Protein AF-A0A3A8HJD7-F1 (afdb_monomer)

pLDDT: mean 73.76, std 16.89, range [41.62, 95.12]

Sequence (120 aa):
MVRNLRHANSYEGKEWLVLEGSLDGEHWQQLSRTVLRELDSYNETLNFFLHSDFADLTEQESPYGDSPILLGDVEPAFVELPLADAAPIRYVRLSVELLEYSGGTNPGAILSLSELSVFE

Secondary structure (DSSP, 8-state):
-EEEEEEPBPSSSEEEEEEEEESSSSS-EEEEEEEEEE--HHHHHHHHHHHHHHHT--TTT-TT-PPPPB---PPPEEE--PPPP-S--SEEEEEEEEE-TTS-EEEEPEEE-SEE----

Nearest PDB structures (foldseek):
  8udz-assembly1_B  TM=4.986E-01  e=2.345E+00  Homo sapiens
  5ffo-assembly1_C  TM=4.524E-01  e=4.368E+00  Homo sapiens

Radius of gyration: 16.03 Å; Cα contacts (8 Å, |Δi|>4): 223; chains: 1; bounding box: 38×26×48 Å

Structure (mmCIF, N/CA/C/O backbone):
data_AF-A0A3A8HJD7-F1
#
_entry.id   AF-A0A3A8HJD7-F1
#
loop_
_atom_site.group_PDB
_atom_site.id
_atom_site.type_symbol
_atom_site.label_atom_id
_atom_site.label_alt_id
_atom_site.label_comp_id
_atom_site.label_asym_id
_atom_site.label_entity_id
_atom_site.label_seq_id
_atom_site.pdbx_PDB_ins_code
_atom_site.Cartn_x
_atom_site.Cartn_y
_atom_site.Cartn_z
_atom_site.occupancy
_atom_site.B_iso_or_equiv
_atom_site.auth_seq_id
_atom_site.auth_comp_id
_atom_site.auth_asym_id
_atom_site.auth_atom_id
_atom_site.pdbx_PDB_model_num
ATOM 1 N N . MET A 1 1 ? 3.144 -4.034 9.533 1.00 84.19 1 MET A N 1
ATOM 2 C CA . MET A 1 1 ? 4.044 -5.030 8.908 1.00 84.19 1 MET A CA 1
ATOM 3 C C . MET A 1 1 ? 3.351 -5.648 7.709 1.00 84.19 1 MET A C 1
ATOM 5 O O . MET A 1 1 ? 2.165 -5.946 7.795 1.00 84.19 1 MET A O 1
ATOM 9 N N . VAL A 1 2 ? 4.091 -5.853 6.623 1.00 83.94 2 VAL A N 1
ATOM 10 C 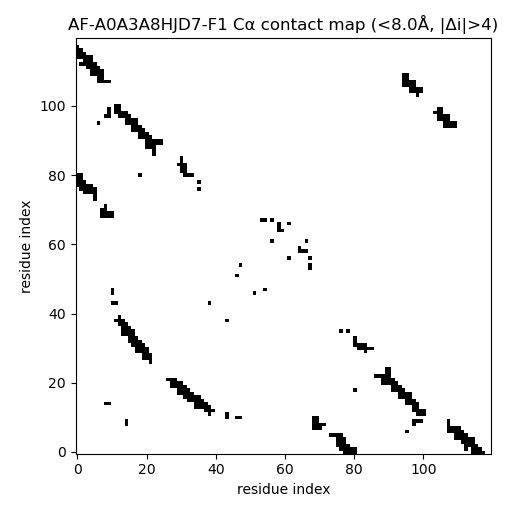CA . VAL A 1 2 ? 3.635 -6.535 5.409 1.00 83.94 2 VAL A CA 1
ATOM 11 C C . VAL A 1 2 ? 4.583 -7.688 5.084 1.00 83.94 2 VAL A C 1
ATOM 13 O O . VAL A 1 2 ? 5.801 -7.520 5.175 1.00 83.94 2 VAL A O 1
ATOM 16 N N . ARG A 1 3 ? 4.034 -8.859 4.731 1.00 83.44 3 ARG A N 1
ATOM 17 C CA . ARG A 1 3 ? 4.810 -10.052 4.355 1.00 83.44 3 ARG A CA 1
ATOM 18 C C . ARG A 1 3 ? 4.367 -10.643 3.024 1.00 83.44 3 ARG A C 1
ATOM 20 O O . ARG A 1 3 ? 3.169 -10.750 2.744 1.00 83.44 3 ARG A O 1
ATOM 27 N N . ASN A 1 4 ? 5.357 -11.124 2.274 1.00 81.31 4 ASN A N 1
ATOM 28 C CA . ASN A 1 4 ? 5.205 -11.749 0.964 1.00 81.31 4 ASN A CA 1
ATOM 29 C C . ASN A 1 4 ? 4.374 -10.900 -0.011 1.00 81.31 4 ASN A C 1
ATOM 31 O O . ASN A 1 4 ? 3.487 -11.418 -0.696 1.00 81.31 4 ASN A O 1
ATOM 35 N N . LEU A 1 5 ? 4.626 -9.591 -0.042 1.00 82.50 5 LEU A N 1
ATOM 36 C CA . LEU A 1 5 ? 3.991 -8.709 -1.014 1.00 82.50 5 LEU A CA 1
ATOM 37 C C . LEU A 1 5 ? 4.612 -8.941 -2.395 1.00 82.50 5 LEU A C 1
ATOM 39 O O . LEU A 1 5 ? 5.829 -8.857 -2.545 1.00 82.50 5 LEU A O 1
ATOM 43 N N . ARG A 1 6 ? 3.768 -9.197 -3.396 1.00 83.12 6 ARG A N 1
ATOM 44 C CA . ARG A 1 6 ? 4.115 -9.081 -4.816 1.00 83.12 6 ARG A CA 1
ATOM 45 C C . ARG A 1 6 ? 3.231 -8.016 -5.442 1.00 83.12 6 ARG A C 1
ATOM 47 O O . ARG A 1 6 ? 2.012 -8.041 -5.253 1.00 83.12 6 ARG A O 1
ATOM 54 N N . HIS A 1 7 ? 3.827 -7.129 -6.219 1.00 81.00 7 HIS A N 1
ATOM 55 C CA . HIS A 1 7 ? 3.139 -6.070 -6.947 1.00 81.00 7 HIS A CA 1
ATOM 56 C C . HIS A 1 7 ? 3.641 -5.993 -8.388 1.00 81.00 7 HIS A C 1
ATOM 58 O O . HIS A 1 7 ? 4.700 -6.520 -8.725 1.00 81.00 7 HIS A O 1
ATOM 64 N N . ALA A 1 8 ? 2.829 -5.384 -9.245 1.00 75.25 8 ALA A N 1
ATOM 65 C CA . ALA A 1 8 ? 3.2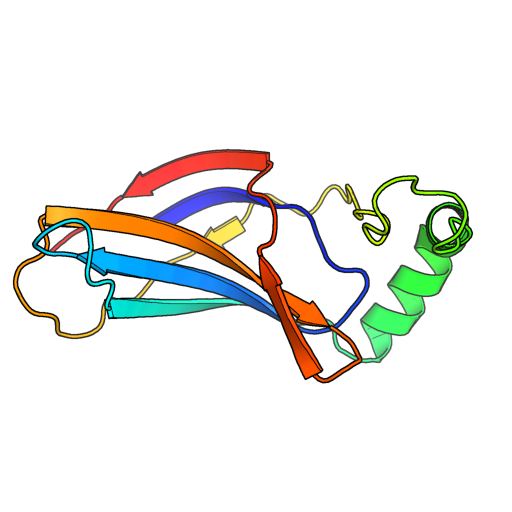01 -5.021 -10.599 1.00 75.25 8 ALA A CA 1
ATOM 66 C C . ALA A 1 8 ? 4.319 -3.981 -10.546 1.00 75.25 8 ALA A C 1
ATOM 68 O O . ALA A 1 8 ? 4.157 -2.938 -9.911 1.00 75.25 8 ALA A O 1
ATOM 69 N N . ASN A 1 9 ? 5.427 -4.272 -11.220 1.00 71.56 9 ASN A N 1
ATOM 70 C CA . ASN A 1 9 ? 6.558 -3.364 -11.275 1.00 71.56 9 ASN A CA 1
ATOM 71 C C . ASN A 1 9 ? 6.409 -2.395 -12.447 1.00 71.56 9 ASN A C 1
ATOM 73 O O . ASN A 1 9 ? 5.966 -2.769 -13.537 1.00 71.56 9 ASN A O 1
ATOM 77 N N . SER A 1 10 ? 6.854 -1.168 -12.217 1.00 65.38 10 SER A N 1
ATOM 78 C CA . SER A 1 10 ? 7.133 -0.197 -13.270 1.00 65.38 10 SER A CA 1
ATOM 79 C C . SER A 1 10 ? 8.433 -0.567 -14.005 1.00 65.38 10 SER A C 1
ATOM 81 O O . SER A 1 10 ? 9.329 -1.188 -13.423 1.00 65.38 10 SER A O 1
ATOM 83 N N . TYR A 1 11 ? 8.583 -0.159 -15.267 1.00 58.75 11 TYR A N 1
ATOM 84 C CA . TYR A 1 11 ? 9.889 -0.183 -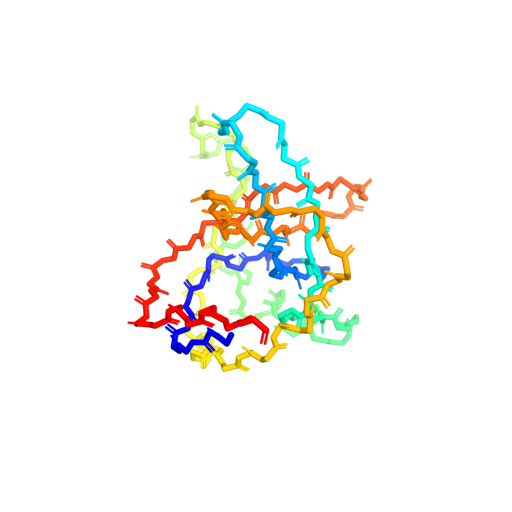15.951 1.00 58.75 11 TYR A CA 1
ATOM 85 C C . TYR A 1 11 ? 10.898 0.789 -15.317 1.00 58.75 11 TYR A C 1
ATOM 87 O O . TYR A 1 11 ? 12.101 0.652 -15.509 1.00 58.75 11 TYR A O 1
ATOM 95 N N . GLU A 1 12 ? 10.395 1.727 -14.513 1.00 62.75 12 GLU A N 1
ATOM 96 C CA . GLU A 1 12 ? 11.035 2.995 -14.200 1.00 62.75 12 GLU A CA 1
ATOM 97 C C . GLU A 1 12 ? 10.907 3.386 -12.734 1.00 62.75 12 GLU A C 1
ATOM 99 O O . GLU A 1 12 ? 9.878 3.149 -12.092 1.00 62.75 12 GLU A O 1
ATOM 104 N N . GLY A 1 13 ? 11.918 4.106 -12.251 1.00 69.62 13 GLY A N 1
ATOM 105 C CA . GLY A 1 13 ? 11.781 4.994 -11.105 1.00 69.62 13 GLY A CA 1
ATOM 106 C C . GLY A 1 13 ? 11.674 4.309 -9.743 1.00 69.62 13 GLY A C 1
ATOM 107 O O . GLY A 1 13 ? 12.435 3.403 -9.389 1.00 69.62 13 GLY A O 1
ATOM 108 N N . LYS A 1 14 ? 10.776 4.854 -8.920 1.00 82.12 14 LYS A N 1
ATOM 109 C CA . LYS A 1 14 ? 10.646 4.550 -7.497 1.00 82.12 14 LYS A CA 1
ATOM 110 C C . LYS A 1 14 ? 9.242 4.065 -7.196 1.00 82.12 14 LYS A C 1
ATOM 112 O O . LYS A 1 14 ? 8.259 4.619 -7.680 1.00 82.12 14 LYS A O 1
ATOM 117 N N . GLU A 1 15 ? 9.170 3.039 -6.371 1.00 85.12 15 GLU A N 1
ATOM 118 C CA . GLU A 1 15 ? 7.930 2.393 -5.980 1.00 85.12 15 GLU A CA 1
ATOM 119 C C . GLU A 1 15 ? 7.759 2.542 -4.480 1.00 85.12 15 GLU A C 1
ATOM 121 O O . GLU A 1 15 ? 8.699 2.326 -3.703 1.00 85.12 15 GLU A O 1
ATOM 126 N N . TRP A 1 16 ? 6.550 2.890 -4.061 1.00 89.31 16 TRP A N 1
ATOM 127 C CA . TRP A 1 16 ? 6.218 3.043 -2.655 1.00 89.31 16 TRP A CA 1
ATOM 128 C C . TRP A 1 16 ? 5.065 2.141 -2.264 1.00 89.31 16 TRP A C 1
ATOM 130 O O . TRP A 1 16 ? 4.091 1.991 -2.994 1.00 89.31 16 TRP A O 1
ATOM 140 N N . LEU A 1 17 ? 5.164 1.599 -1.058 1.00 90.62 17 LEU A N 1
ATOM 141 C CA . LEU A 1 17 ? 4.045 1.043 -0.328 1.00 90.62 17 LEU A CA 1
ATOM 142 C C . LEU A 1 17 ? 3.444 2.158 0.514 1.00 90.62 17 LEU A C 1
ATOM 144 O O . LEU A 1 17 ? 4.126 2.730 1.373 1.00 90.62 17 LEU A O 1
ATOM 148 N N . VAL A 1 18 ? 2.177 2.454 0.271 1.00 92.88 18 VAL A N 1
ATOM 149 C CA . VAL A 1 18 ? 1.439 3.491 0.980 1.00 92.88 18 VAL A CA 1
ATOM 150 C C . VAL A 1 18 ? 0.389 2.829 1.852 1.00 92.88 18 VAL A C 1
ATOM 152 O O . VAL A 1 18 ? -0.366 1.961 1.412 1.00 92.88 18 VAL A O 1
ATOM 155 N N . LEU A 1 19 ? 0.374 3.225 3.119 1.00 92.88 19 LEU A N 1
ATOM 156 C CA . LEU A 1 19 ? -0.646 2.827 4.072 1.00 92.88 19 LEU A CA 1
ATOM 157 C C . LEU A 1 19 ? -1.417 4.066 4.493 1.00 92.88 19 LEU A C 1
ATOM 159 O O . LEU A 1 19 ? -0.840 5.028 5.002 1.00 92.88 19 LEU A O 1
ATOM 163 N N . GLU A 1 20 ? -2.727 4.012 4.318 1.00 94.75 20 GLU A N 1
ATOM 164 C CA . GLU A 1 20 ? -3.648 5.078 4.675 1.00 94.75 20 GLU A CA 1
ATOM 165 C C . GLU A 1 20 ? -4.665 4.588 5.698 1.00 94.75 20 GLU A C 1
ATOM 167 O O . GLU A 1 20 ? -5.031 3.410 5.741 1.00 94.75 20 GLU A O 1
ATOM 172 N N . GLY A 1 21 ? -5.133 5.521 6.518 1.00 93.75 21 GLY A N 1
ATOM 173 C CA . GLY A 1 21 ? -6.133 5.298 7.546 1.00 93.75 21 GLY A CA 1
ATOM 174 C C . GLY A 1 21 ? -7.328 6.211 7.353 1.00 93.75 21 GLY A C 1
ATOM 175 O O . GLY A 1 21 ? -7.198 7.334 6.871 1.00 93.75 21 GLY A O 1
ATOM 176 N N . SER A 1 22 ? -8.496 5.740 7.763 1.00 94.44 22 SER A N 1
ATOM 177 C CA . SER A 1 22 ? -9.710 6.541 7.791 1.00 94.44 22 SER A CA 1
ATOM 178 C C . SER A 1 22 ? -10.578 6.181 8.993 1.00 94.44 22 SER A C 1
ATOM 180 O O . SER A 1 22 ? -10.631 5.024 9.420 1.00 94.44 22 SER A O 1
ATOM 182 N N . LEU A 1 23 ? -11.272 7.173 9.546 1.00 95.12 23 LEU A N 1
ATOM 183 C CA . LEU A 1 23 ? -12.280 6.969 10.588 1.00 95.12 23 LEU A CA 1
ATOM 184 C C . LEU A 1 23 ? -13.651 6.619 9.987 1.00 95.12 23 LEU A C 1
ATOM 186 O O . LEU A 1 23 ? -14.389 5.807 10.549 1.00 95.12 23 LEU A O 1
ATOM 190 N N . ASP A 1 24 ? -13.986 7.232 8.852 1.00 94.69 24 ASP A N 1
ATOM 191 C CA . ASP A 1 24 ? -15.304 7.188 8.212 1.00 94.69 24 ASP A CA 1
ATOM 192 C C . ASP A 1 24 ? -15.334 6.354 6.919 1.00 94.69 24 ASP A C 1
ATOM 194 O O . ASP A 1 24 ? -16.401 5.900 6.519 1.00 94.69 24 ASP A O 1
ATOM 198 N N . GLY A 1 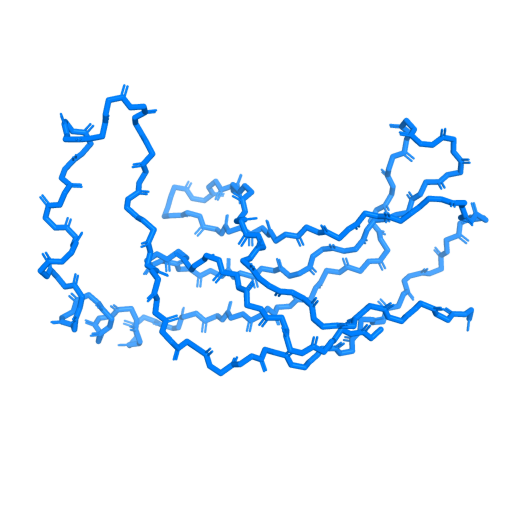25 ? -14.172 6.074 6.327 1.00 93.31 25 GLY A N 1
ATOM 199 C CA . GLY A 1 25 ? -14.016 5.385 5.045 1.00 93.31 25 GLY A CA 1
ATOM 200 C C . GLY A 1 25 ? -14.051 6.325 3.834 1.00 93.31 25 GLY A C 1
ATOM 201 O O . GLY A 1 25 ? -13.897 5.862 2.704 1.00 93.31 25 GLY A O 1
ATOM 202 N N . GLU A 1 26 ? -14.221 7.629 4.052 1.00 94.56 26 GLU A N 1
ATOM 203 C CA . GLU A 1 26 ? -14.317 8.653 3.006 1.00 94.56 26 GLU A CA 1
ATOM 204 C C . GLU A 1 26 ? -13.074 9.546 2.993 1.00 94.56 26 GLU A C 1
ATOM 206 O O . GLU A 1 26 ? -12.501 9.802 1.932 1.00 94.56 26 GLU A O 1
ATOM 211 N N . HIS A 1 27 ? -12.611 9.965 4.172 1.00 93.44 27 HIS A N 1
ATOM 212 C CA . HIS A 1 27 ? -11.429 10.803 4.329 1.00 93.44 27 HIS A CA 1
ATOM 213 C C . HIS A 1 27 ? -10.226 9.943 4.693 1.00 93.44 27 HIS A C 1
ATOM 215 O O . HIS A 1 27 ? -10.173 9.348 5.771 1.00 93.44 27 HIS A O 1
ATOM 221 N N . TRP A 1 28 ? -9.256 9.888 3.787 1.00 94.19 28 TRP A N 1
ATOM 222 C CA . TRP A 1 28 ? -8.058 9.071 3.932 1.00 94.19 28 TRP A CA 1
ATOM 223 C C . TRP A 1 28 ? -6.866 9.952 4.302 1.00 94.19 28 TRP A C 1
ATOM 225 O O . TRP A 1 28 ? -6.616 10.970 3.659 1.00 94.19 28 TRP A O 1
ATOM 235 N N . GLN A 1 29 ? -6.143 9.563 5.350 1.00 93.81 29 GLN A N 1
ATOM 236 C CA . GLN A 1 29 ? -4.886 10.187 5.756 1.00 93.81 29 GLN A CA 1
ATOM 237 C C . GLN A 1 29 ? -3.743 9.191 5.576 1.00 93.81 29 GLN A C 1
ATOM 239 O O . GLN A 1 29 ? -3.872 8.017 5.932 1.00 93.81 29 GLN A O 1
ATOM 244 N N . GLN A 1 30 ? -2.612 9.658 5.057 1.00 93.88 30 GLN A N 1
ATOM 245 C CA . GLN A 1 30 ? -1.422 8.828 4.933 1.00 93.88 30 GLN A CA 1
ATOM 246 C C . GLN A 1 30 ? -0.838 8.536 6.320 1.00 93.88 30 GLN A C 1
ATOM 248 O O . GLN A 1 30 ? -0.477 9.453 7.053 1.00 93.88 30 GLN A O 1
ATOM 253 N N . LEU A 1 31 ? -0.712 7.253 6.655 1.00 92.12 31 LEU A N 1
ATOM 254 C CA . LEU A 1 31 ? -0.075 6.773 7.884 1.00 92.12 31 LEU A CA 1
ATOM 255 C C . LEU A 1 31 ? 1.390 6.434 7.654 1.00 92.12 31 LEU A C 1
ATOM 257 O O . LEU A 1 31 ? 2.219 6.646 8.529 1.00 92.12 31 LEU A O 1
ATOM 261 N N . SER A 1 32 ? 1.709 5.871 6.491 1.00 91.88 32 SER A N 1
ATOM 262 C CA . SER A 1 32 ? 3.068 5.471 6.148 1.00 91.88 32 SER A CA 1
ATOM 263 C C . SER A 1 32 ? 3.271 5.492 4.641 1.00 91.88 32 SER A C 1
ATOM 265 O O . SER A 1 32 ? 2.338 5.244 3.876 1.00 91.88 32 SER A O 1
ATOM 267 N N . ARG A 1 33 ? 4.503 5.778 4.225 1.00 92.00 33 ARG A N 1
ATOM 268 C CA . ARG A 1 33 ? 4.946 5.713 2.832 1.00 92.00 33 ARG A CA 1
ATOM 269 C C . ARG A 1 33 ? 6.387 5.230 2.811 1.00 92.00 33 ARG A C 1
ATOM 271 O O . ARG A 1 33 ? 7.300 5.988 3.135 1.00 92.00 33 ARG A O 1
ATOM 278 N N . THR A 1 34 ? 6.578 3.971 2.437 1.00 88.88 34 THR A N 1
ATOM 279 C CA . THR A 1 34 ? 7.882 3.297 2.474 1.00 88.88 34 THR A CA 1
ATOM 280 C C . THR A 1 34 ? 8.297 2.880 1.078 1.00 88.88 34 THR A C 1
ATOM 282 O O . THR A 1 34 ? 7.479 2.426 0.288 1.00 88.88 34 THR A O 1
ATOM 285 N N . VAL A 1 35 ? 9.580 3.038 0.769 1.00 87.25 35 VAL A N 1
ATOM 286 C CA . VAL A 1 35 ? 10.147 2.636 -0.521 1.00 87.25 35 VAL A CA 1
ATOM 287 C C . VAL A 1 35 ? 10.156 1.110 -0.615 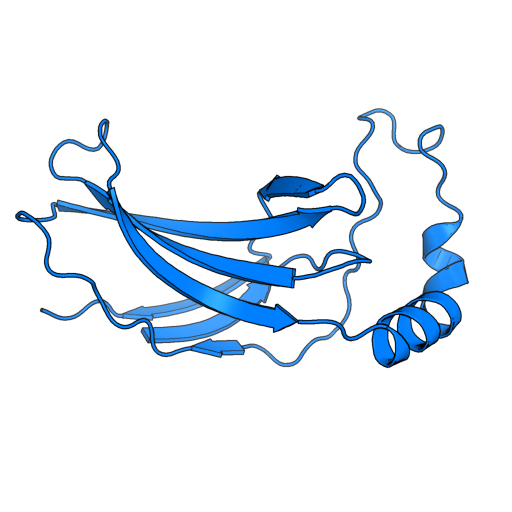1.00 87.25 35 VAL A C 1
ATOM 289 O O . VAL A 1 35 ? 10.734 0.452 0.247 1.00 87.25 35 VAL A O 1
ATOM 292 N N . LEU A 1 36 ? 9.516 0.559 -1.647 1.00 82.75 36 LEU A N 1
ATOM 293 C CA . LEU A 1 36 ? 9.581 -0.867 -1.990 1.00 82.75 36 LEU A CA 1
ATOM 294 C C . LEU A 1 36 ? 10.774 -1.164 -2.883 1.00 82.75 36 LEU A C 1
ATOM 296 O O . LEU A 1 36 ? 11.494 -2.137 -2.675 1.00 82.75 36 LEU A O 1
ATOM 300 N N . ARG A 1 37 ? 10.964 -0.307 -3.881 1.00 78.44 37 ARG A N 1
ATOM 301 C CA . ARG A 1 37 ? 12.008 -0.434 -4.883 1.00 78.44 37 ARG A CA 1
ATOM 302 C C . ARG A 1 37 ? 12.421 0.955 -5.327 1.00 78.44 37 ARG A C 1
ATOM 304 O O . ARG A 1 37 ? 11.586 1.836 -5.514 1.00 78.44 37 ARG A O 1
ATOM 311 N N . GLU A 1 38 ? 13.715 1.146 -5.484 1.00 77.06 38 GLU A N 1
ATOM 312 C CA . GLU A 1 38 ? 14.288 2.334 -6.098 1.00 77.06 38 GLU A CA 1
ATOM 313 C C . GLU A 1 38 ? 15.288 1.827 -7.123 1.00 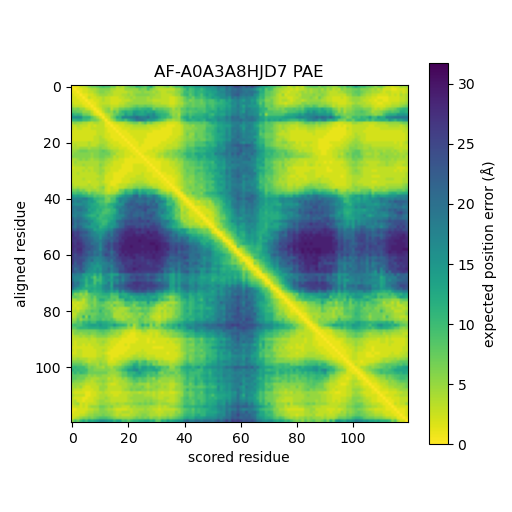77.06 38 GLU A C 1
ATOM 315 O O . GLU A 1 38 ? 16.301 1.226 -6.763 1.00 77.06 38 GLU A O 1
ATOM 320 N N . LEU A 1 39 ? 14.942 1.969 -8.401 1.00 70.19 39 LEU A N 1
ATOM 321 C CA . LEU A 1 39 ? 15.866 1.664 -9.479 1.00 70.19 39 LEU A CA 1
ATOM 322 C C . LEU A 1 39 ? 16.830 2.841 -9.611 1.00 70.19 39 LEU A C 1
ATOM 324 O O . LEU A 1 39 ? 16.413 3.977 -9.831 1.00 70.19 39 LEU A O 1
ATOM 328 N N . ASP A 1 40 ? 18.122 2.572 -9.446 1.00 61.66 40 ASP A N 1
ATOM 329 C CA . ASP A 1 40 ? 19.155 3.502 -9.884 1.00 61.66 40 ASP A CA 1
ATOM 330 C C . ASP A 1 40 ? 19.323 3.417 -11.413 1.00 61.66 40 ASP A C 1
ATOM 332 O O . ASP A 1 40 ? 18.929 2.439 -12.053 1.00 61.66 40 ASP A O 1
ATOM 336 N N . SER A 1 41 ? 19.932 4.440 -12.015 1.00 57.84 41 SER A N 1
ATOM 337 C CA . SER A 1 41 ? 20.116 4.528 -13.475 1.00 57.84 41 SER A CA 1
ATOM 338 C C . SER A 1 41 ? 20.932 3.371 -14.078 1.00 57.84 41 SER A C 1
ATOM 340 O O . SER A 1 41 ? 20.890 3.104 -15.282 1.00 57.84 41 SER A O 1
ATOM 342 N N . TYR A 1 42 ? 21.679 2.647 -13.240 1.00 54.94 42 TYR A N 1
ATOM 343 C CA . TYR A 1 42 ? 22.405 1.443 -13.630 1.00 54.94 42 TYR A CA 1
ATOM 344 C C . TYR A 1 42 ? 21.473 0.226 -13.757 1.00 54.94 42 TYR A C 1
ATOM 346 O O . TYR A 1 42 ? 21.531 -0.494 -14.757 1.00 54.94 42 TYR A O 1
ATOM 354 N N . ASN A 1 43 ? 20.579 0.021 -12.787 1.00 58.50 43 ASN A N 1
ATOM 355 C CA . ASN A 1 43 ? 19.564 -1.031 -12.832 1.00 58.50 43 ASN A CA 1
ATOM 356 C C . ASN A 1 43 ? 18.466 -0.744 -13.869 1.00 58.50 43 ASN A C 1
ATOM 358 O O . ASN A 1 43 ? 17.939 -1.688 -14.451 1.00 58.50 43 ASN A O 1
ATOM 362 N N . GLU A 1 44 ? 18.162 0.527 -14.145 1.00 57.00 44 GLU A N 1
ATOM 363 C CA . GLU A 1 44 ? 17.313 0.973 -15.266 1.00 57.00 44 GLU A CA 1
ATOM 364 C C . GLU A 1 44 ? 17.845 0.427 -16.600 1.00 57.00 44 GLU A C 1
ATOM 366 O O . GLU A 1 44 ? 17.145 -0.283 -17.319 1.00 57.00 44 GLU A O 1
ATOM 371 N N . THR A 1 45 ? 19.134 0.655 -16.872 1.00 56.56 45 THR A N 1
ATOM 372 C CA . THR A 1 45 ? 19.791 0.196 -18.103 1.00 56.56 45 THR A CA 1
ATOM 373 C C . THR A 1 45 ? 19.777 -1.335 -18.209 1.00 56.56 45 THR A C 1
ATOM 375 O O . THR A 1 45 ? 19.463 -1.886 -19.262 1.00 56.56 45 THR A O 1
ATOM 378 N N . LEU A 1 46 ? 20.082 -2.048 -17.119 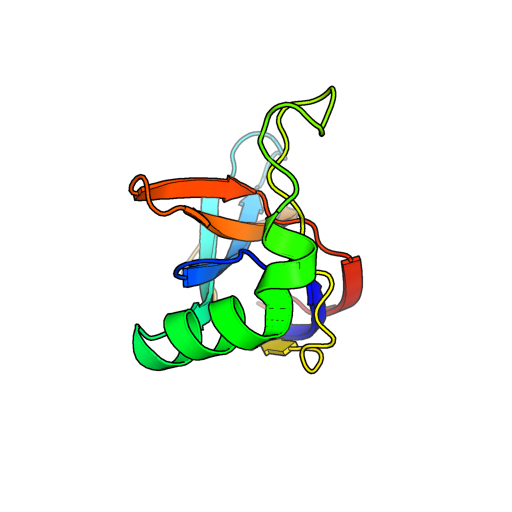1.00 59.47 46 LEU A N 1
ATOM 379 C CA . LEU A 1 46 ? 20.057 -3.515 -17.089 1.00 59.47 46 LEU A CA 1
ATOM 380 C C . LEU A 1 46 ? 18.648 -4.089 -17.284 1.00 59.47 46 LEU A C 1
ATOM 382 O O . LEU A 1 46 ? 18.493 -5.030 -18.059 1.00 59.47 46 LEU A O 1
ATOM 386 N N . ASN A 1 47 ? 17.629 -3.527 -16.632 1.00 57.31 47 ASN A N 1
ATOM 387 C CA . ASN A 1 47 ? 16.243 -3.968 -16.801 1.00 57.31 47 ASN A CA 1
ATOM 388 C C . ASN A 1 47 ? 15.731 -3.684 -18.212 1.00 57.31 47 ASN A C 1
ATOM 390 O O . ASN A 1 47 ? 15.081 -4.552 -18.790 1.00 57.31 47 ASN A O 1
ATOM 394 N N . PHE A 1 48 ? 16.077 -2.532 -18.794 1.00 55.88 48 PHE A N 1
ATOM 395 C CA . PHE A 1 48 ? 15.787 -2.233 -20.194 1.00 55.88 48 PHE A CA 1
ATOM 396 C C . PHE A 1 48 ? 16.379 -3.302 -21.121 1.00 55.88 48 PHE A C 1
ATOM 398 O O . PHE A 1 48 ? 15.664 -3.838 -21.955 1.00 55.88 48 PHE A O 1
ATOM 405 N N . PHE A 1 49 ? 17.647 -3.691 -20.944 1.00 53.03 49 PHE A N 1
ATOM 406 C CA . PHE A 1 49 ? 18.272 -4.728 -21.778 1.00 53.03 49 PHE A CA 1
ATOM 407 C C . PHE A 1 49 ? 17.746 -6.149 -21.528 1.00 53.03 49 PHE A C 1
ATOM 409 O O . PHE A 1 49 ? 17.767 -6.968 -22.443 1.00 53.03 49 PHE A O 1
ATOM 416 N N . LEU A 1 50 ? 17.312 -6.472 -20.307 1.00 54.41 50 LEU A N 1
ATOM 417 C CA . LEU A 1 50 ? 16.801 -7.804 -19.955 1.00 54.41 50 LEU A CA 1
ATOM 418 C C . LEU A 1 50 ? 15.321 -7.991 -20.305 1.00 54.41 50 LEU A C 1
ATOM 420 O O . LEU A 1 50 ? 14.876 -9.124 -20.484 1.00 54.41 50 LEU A O 1
ATOM 424 N N . HIS A 1 51 ? 14.566 -6.898 -20.397 1.00 53.53 51 HIS A N 1
ATOM 425 C CA . HIS A 1 51 ? 13.128 -6.912 -20.647 1.00 53.53 51 HIS A CA 1
ATOM 426 C C . HIS A 1 51 ? 12.716 -6.137 -21.908 1.00 53.53 51 HIS A C 1
ATOM 428 O O . HIS A 1 51 ? 11.519 -5.958 -22.128 1.00 53.53 51 HIS A O 1
ATOM 434 N N . SER A 1 52 ? 13.666 -5.727 -22.762 1.00 48.41 52 SER A N 1
ATOM 435 C CA . SER A 1 52 ? 13.394 -5.017 -24.025 1.00 48.41 52 SER A CA 1
ATOM 436 C C . SER A 1 52 ? 12.416 -5.769 -24.924 1.00 48.41 52 SER A C 1
ATOM 438 O O . SER A 1 52 ? 11.576 -5.146 -25.561 1.00 48.41 52 SER A O 1
ATOM 440 N N . ASP A 1 53 ? 12.460 -7.104 -24.909 1.00 45.28 53 ASP A N 1
ATOM 441 C CA . ASP A 1 53 ? 11.560 -7.955 -25.699 1.00 45.28 53 ASP A CA 1
ATOM 442 C C . ASP A 1 53 ? 10.083 -7.855 -25.249 1.00 45.28 53 ASP A C 1
ATOM 444 O O . ASP A 1 53 ? 9.183 -8.228 -25.999 1.00 45.28 53 ASP A O 1
ATOM 448 N N . PHE A 1 54 ? 9.818 -7.339 -24.040 1.00 46.22 54 PHE A N 1
ATOM 449 C CA . PHE A 1 54 ? 8.476 -7.026 -23.521 1.00 46.22 54 PHE A CA 1
ATOM 450 C C . PHE A 1 54 ? 8.147 -5.522 -23.566 1.00 46.22 54 PHE A C 1
ATOM 452 O O . PHE A 1 54 ? 6.982 -5.149 -23.418 1.00 46.22 54 PHE A O 1
ATOM 459 N N . ALA A 1 55 ? 9.156 -4.668 -23.772 1.00 43.03 55 ALA A N 1
ATOM 460 C CA . ALA A 1 55 ? 9.025 -3.213 -23.860 1.00 43.03 55 ALA A CA 1
ATOM 461 C C . ALA A 1 55 ? 8.653 -2.719 -25.273 1.00 43.03 55 ALA A C 1
ATOM 463 O O . ALA A 1 55 ? 8.250 -1.568 -25.422 1.00 43.03 55 ALA A O 1
ATOM 464 N N . ASP A 1 56 ? 8.732 -3.580 -26.295 1.00 41.84 56 ASP A N 1
ATOM 465 C CA . ASP A 1 56 ? 8.312 -3.268 -27.674 1.00 41.84 56 ASP A CA 1
ATOM 466 C C . ASP A 1 56 ? 6.780 -3.200 -27.862 1.00 41.84 56 ASP A C 1
ATOM 468 O O . ASP A 1 56 ? 6.297 -2.891 -28.953 1.00 41.84 56 ASP A O 1
ATOM 472 N N . LEU A 1 57 ? 5.994 -3.418 -26.800 1.00 44.94 57 LEU A N 1
ATOM 473 C CA . LEU A 1 57 ? 4.555 -3.151 -26.805 1.00 44.94 57 LEU A CA 1
ATOM 474 C C . LEU A 1 57 ? 4.327 -1.635 -26.718 1.00 44.94 57 LEU A C 1
ATOM 476 O O . LEU A 1 57 ? 4.163 -1.057 -25.643 1.00 44.94 57 LEU A O 1
ATOM 480 N N . THR A 1 58 ? 4.360 -0.977 -27.874 1.00 45.09 58 THR A N 1
ATOM 481 C CA . THR A 1 58 ? 4.019 0.446 -28.014 1.00 45.09 58 THR A CA 1
ATOM 482 C C . THR A 1 58 ? 2.598 0.732 -27.499 1.00 45.09 58 THR A C 1
ATOM 484 O O . THR A 1 58 ? 1.731 -0.139 -27.541 1.00 45.09 58 THR A O 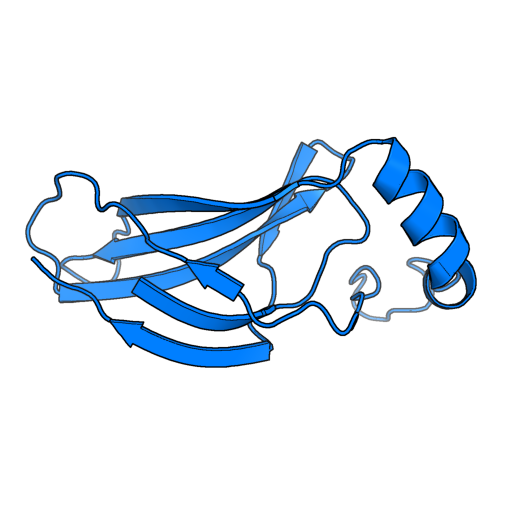1
ATOM 487 N N . GLU A 1 59 ? 2.313 1.975 -27.078 1.00 45.66 59 GLU A N 1
ATOM 488 C CA . GLU A 1 59 ? 0.970 2.440 -26.654 1.00 45.66 59 GLU A CA 1
ATOM 489 C C . GLU A 1 59 ? -0.161 2.094 -27.653 1.00 45.66 59 GLU A C 1
ATOM 491 O O . GLU A 1 59 ? -1.335 2.083 -27.294 1.00 45.66 59 GLU A O 1
ATOM 496 N N . GLN A 1 60 ? 0.179 1.791 -28.912 1.00 45.69 60 GLN A N 1
ATOM 497 C CA . GLN A 1 60 ? -0.754 1.356 -29.953 1.00 45.69 60 GLN A CA 1
ATOM 498 C C . GLN A 1 60 ? -1.256 -0.089 -29.811 1.00 45.69 60 GLN A C 1
ATOM 500 O O . GLN A 1 60 ? -2.257 -0.431 -30.441 1.00 45.69 60 GLN A O 1
ATOM 505 N N . GLU A 1 61 ? -0.609 -0.931 -29.004 1.00 44.34 61 GLU A N 1
ATOM 506 C CA . GLU A 1 61 ? -0.931 -2.362 -28.897 1.00 44.34 61 GLU A CA 1
ATOM 507 C C . GLU A 1 61 ? -1.749 -2.723 -27.647 1.00 44.34 61 GLU A C 1
ATOM 509 O O . GLU A 1 61 ? -2.345 -3.801 -27.592 1.00 44.34 61 GLU A O 1
ATOM 514 N N . SER A 1 62 ? -1.872 -1.804 -26.683 1.00 44.44 62 SER A N 1
ATOM 515 C CA . SER A 1 62 ? -2.815 -1.918 -25.568 1.00 44.44 62 SER A CA 1
ATOM 516 C C . SER A 1 62 ? -4.089 -1.126 -25.892 1.00 44.44 62 SER A C 1
ATOM 518 O O . SER A 1 62 ? -4.055 0.104 -25.894 1.00 44.44 62 SER A O 1
ATOM 520 N N . PRO A 1 63 ? -5.251 -1.769 -26.131 1.00 48.41 63 PRO A N 1
ATOM 521 C CA . PRO A 1 63 ? -6.503 -1.068 -26.444 1.00 48.41 63 PRO A CA 1
ATOM 522 C C . PRO A 1 63 ? -7.021 -0.167 -25.304 1.00 48.41 63 PRO A C 1
ATOM 524 O O . PRO A 1 63 ? -8.028 0.518 -25.486 1.00 48.41 63 PRO A O 1
ATOM 527 N N . TYR A 1 64 ? -6.346 -0.169 -24.151 1.00 52.31 64 TYR A N 1
ATOM 528 C CA . TYR A 1 64 ? -6.658 0.639 -22.974 1.00 52.31 64 TYR A CA 1
ATOM 529 C C . TYR A 1 64 ? -5.587 1.696 -22.648 1.00 52.31 64 TYR A C 1
ATOM 531 O O . TYR A 1 64 ? -5.803 2.493 -21.743 1.00 52.31 64 TYR A O 1
ATOM 539 N N . GLY A 1 65 ? -4.474 1.756 -23.396 1.00 47.19 65 GLY A N 1
ATOM 540 C CA . GLY A 1 65 ? -3.391 2.722 -23.156 1.00 47.19 65 GLY A CA 1
ATOM 541 C C . GLY A 1 65 ? -2.544 2.432 -21.913 1.00 47.19 65 GLY A C 1
ATOM 542 O O . GLY A 1 65 ? -1.748 3.273 -21.509 1.00 47.19 65 GLY A O 1
ATOM 543 N N . ASP A 1 66 ? -2.707 1.255 -21.307 1.00 52.62 66 ASP A N 1
ATOM 544 C CA . ASP A 1 66 ? -1.911 0.852 -20.153 1.00 52.62 66 ASP A CA 1
ATOM 545 C C . ASP A 1 66 ? -0.503 0.452 -20.612 1.00 52.62 66 ASP A C 1
ATOM 547 O O . ASP A 1 66 ? -0.353 -0.428 -21.469 1.00 52.62 66 ASP A O 1
ATOM 551 N N . SER A 1 67 ? 0.520 1.088 -20.032 1.00 46.66 67 SER A N 1
ATOM 552 C CA . SER A 1 67 ? 1.922 0.693 -20.192 1.00 46.66 67 SER A CA 1
ATOM 553 C C . SER A 1 67 ? 2.103 -0.785 -19.831 1.00 46.66 67 SER A C 1
ATOM 555 O O . SER A 1 67 ? 1.437 -1.278 -18.913 1.00 46.66 67 SER A O 1
ATOM 557 N N . PRO A 1 68 ? 3.003 -1.516 -20.513 1.00 51.22 68 PRO A N 1
ATOM 558 C CA . PRO A 1 68 ? 3.171 -2.930 -20.232 1.00 51.22 68 PRO A CA 1
ATOM 559 C C . PRO A 1 68 ? 3.578 -3.138 -18.759 1.00 51.22 68 PRO A C 1
ATOM 561 O O . PRO A 1 68 ? 4.329 -2.366 -18.172 1.00 51.22 68 PRO A O 1
ATOM 564 N N . ILE A 1 69 ? 3.025 -4.153 -18.103 1.00 52.38 69 ILE A N 1
ATOM 565 C CA . ILE A 1 69 ? 3.345 -4.436 -16.700 1.00 52.38 69 ILE A CA 1
ATOM 566 C C . ILE A 1 69 ? 4.506 -5.424 -16.680 1.00 52.38 69 ILE A C 1
ATOM 568 O O . ILE A 1 69 ? 4.372 -6.542 -17.182 1.00 52.38 69 ILE A O 1
ATOM 572 N N . LEU A 1 70 ? 5.627 -5.054 -16.055 1.00 53.47 70 LEU A N 1
ATOM 573 C CA . LEU A 1 70 ? 6.691 -6.011 -15.773 1.00 53.47 70 LEU A CA 1
ATOM 574 C C . LEU A 1 70 ? 6.234 -6.967 -14.670 1.00 53.47 70 LEU A C 1
ATOM 576 O O . LEU A 1 70 ? 6.351 -6.690 -13.473 1.00 53.47 70 LEU A O 1
ATOM 580 N N . LEU A 1 71 ? 5.758 -8.141 -15.080 1.00 50.72 71 LEU A N 1
ATOM 581 C CA . LEU A 1 71 ? 5.586 -9.305 -14.212 1.00 50.72 71 LEU A CA 1
ATOM 582 C C . LEU A 1 71 ? 6.952 -9.970 -13.967 1.00 50.72 71 LEU A C 1
ATOM 584 O O . LEU A 1 71 ? 7.168 -11.129 -14.306 1.00 50.72 71 LEU A O 1
ATOM 588 N N . GLY A 1 72 ? 7.914 -9.213 -13.440 1.00 41.62 72 GLY A N 1
ATOM 589 C CA . GLY A 1 72 ? 9.196 -9.764 -13.005 1.00 41.62 72 GLY A CA 1
ATOM 590 C C . GLY A 1 72 ? 9.029 -10.541 -11.699 1.00 41.62 72 GLY A C 1
ATOM 591 O O . GLY A 1 72 ? 8.354 -10.068 -10.783 1.00 41.62 72 GLY A O 1
ATOM 592 N N . ASP A 1 73 ? 9.657 -11.714 -11.594 1.00 50.69 73 ASP A N 1
ATOM 593 C CA . ASP A 1 73 ? 9.789 -12.471 -10.343 1.00 50.69 73 ASP A CA 1
ATOM 594 C C . ASP A 1 73 ? 10.730 -11.732 -9.374 1.00 50.69 73 ASP A C 1
ATOM 596 O O . ASP A 1 73 ? 11.883 -12.106 -9.171 1.00 50.69 73 ASP A O 1
ATOM 600 N N . VAL A 1 74 ? 10.247 -10.641 -8.780 1.00 58.94 74 VAL A N 1
ATOM 601 C CA . VAL A 1 74 ? 10.921 -9.987 -7.655 1.00 58.94 74 VAL A CA 1
ATOM 602 C C . VAL A 1 74 ? 10.637 -10.800 -6.391 1.00 58.94 74 VAL A C 1
ATOM 604 O O . VAL A 1 74 ? 9.522 -11.301 -6.197 1.00 58.94 74 VAL A O 1
ATOM 607 N N . GLU A 1 75 ? 11.650 -10.962 -5.533 1.00 61.03 75 GLU A N 1
ATOM 608 C CA . GLU A 1 75 ? 11.468 -11.603 -4.231 1.00 61.03 75 GLU A CA 1
ATOM 609 C C . GLU A 1 75 ? 10.321 -10.923 -3.462 1.00 61.03 75 GLU A C 1
ATOM 611 O O . GLU A 1 75 ? 10.277 -9.692 -3.388 1.00 61.03 75 GLU A O 1
ATOM 616 N N . PRO A 1 76 ? 9.374 -11.696 -2.894 1.00 62.97 76 PRO A N 1
ATOM 617 C CA . PRO A 1 76 ? 8.260 -11.125 -2.153 1.00 62.97 76 PRO A CA 1
ATOM 618 C C . PRO A 1 76 ? 8.750 -10.219 -1.016 1.00 62.97 76 PRO A C 1
ATOM 620 O O . PRO A 1 76 ? 9.522 -10.653 -0.160 1.00 62.97 76 PRO A O 1
ATOM 623 N N . ALA A 1 77 ? 8.277 -8.974 -0.976 1.00 69.81 77 ALA A N 1
ATOM 624 C CA . ALA A 1 77 ? 8.793 -7.988 -0.036 1.00 69.81 77 ALA A CA 1
ATOM 625 C C . ALA A 1 77 ? 8.323 -8.262 1.405 1.00 69.81 77 ALA A C 1
ATOM 627 O O . ALA A 1 77 ? 7.152 -8.580 1.660 1.00 69.81 77 ALA A O 1
ATOM 628 N N . PHE A 1 78 ? 9.248 -8.084 2.351 1.00 75.81 78 PHE A N 1
ATOM 629 C CA . PHE A 1 78 ? 8.964 -7.902 3.772 1.00 75.81 78 PHE A CA 1
ATOM 630 C C . PHE A 1 78 ? 9.196 -6.436 4.130 1.00 75.81 78 PHE A C 1
ATOM 632 O O . PHE A 1 78 ? 10.290 -5.918 3.909 1.00 75.81 78 PHE A O 1
ATOM 639 N N . VAL A 1 79 ? 8.180 -5.769 4.683 1.00 80.00 79 VAL A N 1
ATOM 640 C CA . VAL A 1 79 ? 8.249 -4.330 4.965 1.00 80.00 79 VAL A CA 1
ATOM 641 C C . VAL A 1 79 ? 7.667 -4.014 6.334 1.00 80.00 79 VAL A C 1
ATOM 643 O O . VAL A 1 79 ? 6.510 -4.328 6.646 1.00 80.00 79 VAL A O 1
ATOM 646 N N . GLU A 1 80 ? 8.464 -3.330 7.146 1.00 80.50 80 GLU A N 1
ATOM 647 C CA . GLU A 1 80 ? 7.979 -2.639 8.332 1.00 80.50 80 GLU A CA 1
ATOM 648 C C . GLU A 1 80 ? 7.548 -1.223 7.947 1.00 80.50 80 GLU A C 1
ATOM 650 O O . GLU A 1 80 ? 8.282 -0.469 7.311 1.00 80.50 80 GLU A O 1
ATOM 655 N N . LEU A 1 81 ? 6.305 -0.896 8.295 1.00 81.00 81 LEU A N 1
ATOM 656 C CA . LEU A 1 81 ? 5.669 0.377 7.984 1.00 81.00 81 LEU A CA 1
ATOM 657 C C . LEU A 1 81 ? 5.552 1.153 9.296 1.00 81.00 81 LEU A C 1
ATOM 659 O O . LEU A 1 81 ? 4.643 0.843 10.072 1.00 81.00 81 LEU A O 1
ATOM 663 N N . PRO A 1 82 ? 6.463 2.098 9.591 1.00 82.81 82 PRO A N 1
ATOM 664 C CA . PRO A 1 82 ? 6.303 2.956 10.754 1.00 82.81 82 PRO A CA 1
ATOM 665 C C . PRO A 1 82 ? 5.046 3.802 10.551 1.00 82.81 82 PRO A C 1
ATOM 667 O O . PRO A 1 82 ? 4.881 4.427 9.499 1.00 82.81 82 PRO A O 1
ATOM 670 N N . LEU A 1 83 ? 4.145 3.775 11.531 1.00 81.81 83 LEU A N 1
ATOM 671 C CA . LEU A 1 83 ? 2.906 4.542 11.491 1.00 81.81 83 LEU A CA 1
ATOM 672 C C . LEU A 1 83 ? 3.171 5.953 12.010 1.00 81.81 83 LEU A C 1
ATOM 674 O O . LEU A 1 83 ? 3.825 6.134 13.036 1.00 81.81 83 LEU A O 1
ATOM 678 N N . ALA A 1 84 ? 2.669 6.951 11.293 1.00 83.19 84 ALA A N 1
ATOM 679 C CA . ALA A 1 84 ? 2.586 8.308 11.798 1.00 83.19 84 ALA A CA 1
ATOM 680 C C . ALA A 1 84 ? 1.547 8.393 12.924 1.00 83.19 84 ALA A C 1
ATOM 682 O O . ALA A 1 84 ? 0.541 7.678 12.899 1.00 83.19 84 ALA A O 1
ATOM 683 N N . ASP A 1 85 ? 1.768 9.314 13.865 1.00 80.19 85 ASP A N 1
ATOM 684 C CA . ASP A 1 85 ? 0.751 9.676 14.850 1.00 80.19 85 ASP A CA 1
ATOM 685 C C . ASP A 1 85 ? -0.501 10.171 14.123 1.00 80.19 85 ASP A C 1
ATOM 687 O O . ASP A 1 85 ? -0.466 11.133 13.349 1.00 80.19 85 ASP A O 1
ATOM 691 N N . ALA A 1 86 ? -1.612 9.487 14.366 1.00 78.44 86 ALA A N 1
ATOM 692 C CA . ALA A 1 86 ? -2.845 9.661 13.625 1.00 78.44 86 ALA A CA 1
ATOM 693 C C . ALA A 1 86 ? -4.051 9.668 14.569 1.00 78.44 86 ALA A C 1
ATOM 695 O O . ALA A 1 86 ? -4.046 9.058 15.638 1.00 78.44 86 ALA A O 1
ATOM 696 N N . ALA A 1 87 ? -5.116 10.361 14.158 1.00 83.25 87 ALA A N 1
ATOM 697 C CA . ALA A 1 87 ? -6.418 10.249 14.815 1.00 83.25 87 ALA A CA 1
ATOM 698 C C . ALA A 1 87 ? -6.924 8.790 14.778 1.00 83.25 87 ALA A C 1
ATOM 700 O O . ALA A 1 87 ? -6.479 8.033 13.914 1.00 83.25 87 ALA A O 1
ATOM 701 N N . PRO A 1 88 ? -7.870 8.390 15.653 1.00 89.06 88 PRO A N 1
ATOM 702 C CA . PRO A 1 88 ? -8.398 7.028 15.680 1.00 89.06 88 PRO A CA 1
ATOM 703 C C . PRO A 1 88 ? -8.806 6.514 14.296 1.00 89.06 88 PRO A C 1
ATOM 705 O O . PRO A 1 88 ? -9.487 7.206 13.537 1.00 89.06 88 PRO A O 1
ATOM 708 N N . ILE A 1 89 ? -8.399 5.284 13.987 1.00 91.00 89 ILE A N 1
ATOM 709 C CA . ILE A 1 89 ? -8.532 4.680 12.660 1.00 91.00 89 ILE A CA 1
ATOM 710 C C . ILE A 1 89 ? -9.492 3.500 12.741 1.00 91.00 89 ILE A C 1
ATOM 712 O O . ILE A 1 89 ? -9.380 2.655 13.627 1.00 91.00 89 ILE A O 1
ATOM 716 N N . ARG A 1 90 ? -10.434 3.430 11.799 1.00 92.88 90 ARG A N 1
ATOM 717 C CA . ARG A 1 90 ? -11.388 2.320 11.667 1.00 92.88 90 ARG A CA 1
ATOM 718 C C . ARG A 1 90 ? -11.174 1.511 10.393 1.00 92.88 90 ARG A C 1
ATOM 720 O O . ARG A 1 90 ? -11.425 0.309 10.384 1.00 92.88 90 ARG A O 1
ATOM 727 N N . TYR A 1 91 ? -10.716 2.168 9.337 1.00 94.00 91 TYR A N 1
ATOM 728 C CA . TYR A 1 91 ? -10.458 1.575 8.035 1.00 94.00 91 TYR A CA 1
ATOM 729 C C . TYR A 1 91 ? -9.006 1.804 7.652 1.00 94.00 91 TYR A C 1
ATOM 731 O O . TYR A 1 91 ? -8.453 2.873 7.905 1.00 94.00 91 TYR A O 1
ATOM 739 N N . VAL A 1 92 ? -8.409 0.804 7.013 1.00 92.50 92 VAL A N 1
ATOM 740 C CA . VAL A 1 92 ? -7.050 0.875 6.482 1.00 92.50 92 VAL A CA 1
ATOM 741 C C . VAL A 1 92 ? -7.065 0.546 4.999 1.00 92.50 92 VAL A C 1
ATOM 743 O O . VAL A 1 92 ? -7.807 -0.336 4.560 1.00 92.50 92 VAL A O 1
ATOM 746 N N . ARG A 1 93 ? -6.242 1.256 4.233 1.00 93.50 93 ARG A N 1
ATOM 747 C CA . ARG A 1 93 ? -6.025 1.015 2.808 1.00 93.50 93 ARG A CA 1
ATOM 748 C C . ARG A 1 93 ? -4.536 0.863 2.559 1.00 93.50 93 ARG A C 1
ATOM 750 O O . ARG A 1 93 ? -3.751 1.710 2.969 1.00 93.50 93 ARG A O 1
ATOM 757 N N . LEU A 1 94 ? -4.173 -0.233 1.903 1.00 92.56 94 LEU A N 1
ATOM 758 C CA . LEU A 1 94 ? -2.819 -0.498 1.438 1.00 92.56 94 LEU A CA 1
ATOM 759 C C . LEU A 1 94 ? -2.805 -0.349 -0.083 1.00 92.56 94 LEU A C 1
ATOM 761 O O . LEU A 1 94 ? -3.611 -0.985 -0.764 1.00 92.56 94 LEU A O 1
ATOM 765 N N . SER A 1 95 ? -1.901 0.469 -0.602 1.00 91.38 95 SER A N 1
ATOM 766 C CA . SER A 1 95 ? -1.733 0.703 -2.035 1.00 91.38 95 SER A CA 1
ATOM 767 C C . SER A 1 95 ? -0.255 0.727 -2.412 1.00 91.38 95 SER A C 1
ATOM 769 O O . SER A 1 95 ? 0.623 0.922 -1.569 1.00 91.38 95 SER A O 1
ATOM 771 N N . VAL A 1 96 ? 0.016 0.496 -3.694 1.00 89.31 96 VAL A N 1
ATOM 772 C CA . VAL A 1 96 ? 1.340 0.692 -4.283 1.00 89.31 96 VAL A CA 1
ATOM 773 C C . VAL A 1 96 ? 1.272 1.918 -5.180 1.00 89.31 96 VAL A C 1
ATOM 775 O O . VAL A 1 96 ? 0.347 2.047 -5.978 1.00 89.31 96 VAL A O 1
ATOM 778 N N . GLU A 1 97 ? 2.239 2.815 -5.046 1.00 89.75 97 GLU A N 1
ATOM 779 C CA . GLU A 1 97 ? 2.427 3.956 -5.940 1.00 89.75 97 GLU A CA 1
ATOM 780 C C . GLU A 1 97 ? 3.673 3.734 -6.790 1.00 89.75 97 GLU A C 1
ATOM 782 O O . GLU A 1 97 ? 4.739 3.408 -6.263 1.00 89.75 97 GLU A O 1
ATOM 787 N N . LEU A 1 98 ? 3.539 3.947 -8.094 1.00 84.19 98 LEU A N 1
ATOM 788 C CA . LEU A 1 98 ? 4.609 3.863 -9.080 1.00 84.19 98 LEU A CA 1
ATOM 789 C C . LEU A 1 98 ? 4.949 5.276 -9.564 1.00 84.19 98 LEU A C 1
ATOM 791 O O . LEU A 1 98 ? 4.041 6.033 -9.907 1.00 84.19 98 LEU A O 1
ATOM 795 N N . LEU A 1 99 ? 6.233 5.637 -9.591 1.00 80.38 99 LEU A N 1
ATOM 796 C CA . LEU A 1 99 ? 6.710 6.866 -10.230 1.00 80.38 99 LEU A CA 1
ATOM 797 C C . LEU A 1 99 ? 6.981 6.624 -11.716 1.00 80.38 99 LEU A C 1
ATOM 799 O O . LEU A 1 99 ? 7.767 5.748 -12.067 1.00 80.38 99 LEU A O 1
ATOM 803 N N . GLU A 1 100 ? 6.401 7.453 -12.572 1.00 70.69 100 GLU A N 1
ATOM 804 C CA . GLU A 1 100 ? 6.665 7.455 -14.008 1.00 70.69 100 GLU A CA 1
ATOM 805 C C . GLU A 1 100 ? 7.800 8.414 -14.388 1.00 70.69 100 GLU A C 1
ATOM 807 O O . GLU A 1 100 ? 8.080 9.384 -13.679 1.00 70.69 100 GLU A O 1
ATOM 812 N N . TYR A 1 101 ? 8.384 8.225 -15.578 1.00 58.09 101 TYR A N 1
ATOM 813 C CA . TYR A 1 101 ? 9.366 9.148 -16.172 1.00 58.09 101 TYR A CA 1
ATOM 814 C C . TYR A 1 101 ? 8.908 10.607 -16.237 1.00 58.09 101 TYR A C 1
ATOM 816 O O . TYR A 1 101 ? 9.718 11.527 -16.134 1.00 58.09 101 TYR A O 1
ATOM 824 N N . SER A 1 102 ? 7.608 10.828 -16.436 1.00 68.00 102 SER A N 1
ATOM 825 C CA . SER A 1 102 ? 7.004 12.161 -16.513 1.00 68.00 102 SER A CA 1
ATOM 826 C C . SER A 1 102 ? 7.009 12.895 -15.162 1.00 68.00 102 SER A C 1
ATOM 828 O O . SER A 1 102 ? 6.647 14.071 -15.099 1.00 68.00 102 SER A O 1
ATOM 830 N N . GLY A 1 103 ? 7.400 12.210 -14.079 1.00 69.81 103 GLY A N 1
ATOM 831 C CA . GLY A 1 103 ? 7.245 12.659 -12.698 1.00 69.81 103 GLY A CA 1
ATOM 832 C C . GLY A 1 103 ? 5.835 12.429 -12.146 1.00 69.81 103 GLY A C 1
ATOM 833 O O . GLY A 1 103 ? 5.570 12.790 -10.999 1.00 69.81 103 GLY A O 1
ATOM 834 N N . GLY A 1 104 ? 4.935 11.845 -12.946 1.00 75.94 104 GLY A N 1
ATOM 835 C CA . GLY A 1 104 ? 3.610 11.414 -12.517 1.00 75.94 104 GLY A CA 1
ATOM 836 C C . GLY A 1 104 ? 3.673 10.219 -11.570 1.00 75.94 104 GLY A C 1
ATOM 837 O O . GLY A 1 104 ? 4.615 9.430 -11.599 1.00 75.94 104 GLY A O 1
ATOM 838 N N . THR A 1 105 ? 2.657 10.082 -10.723 1.00 79.69 105 THR A N 1
ATOM 839 C CA . THR A 1 105 ? 2.474 8.906 -9.867 1.00 79.69 105 THR A CA 1
ATOM 840 C C . THR A 1 105 ? 1.211 8.176 -10.274 1.00 79.69 105 THR A C 1
ATOM 842 O O . THR A 1 105 ? 0.158 8.810 -10.359 1.00 79.69 105 THR A O 1
ATOM 845 N N . ASN A 1 106 ? 1.303 6.862 -10.454 1.00 80.56 106 ASN A N 1
ATOM 846 C CA . ASN A 1 106 ? 0.179 6.013 -10.831 1.00 80.56 106 ASN A CA 1
ATOM 847 C C . ASN A 1 106 ? 0.013 4.826 -9.872 1.00 80.56 106 ASN A C 1
ATOM 849 O O . ASN A 1 106 ? 0.987 4.379 -9.258 1.00 80.56 106 ASN A O 1
ATOM 853 N N . PRO A 1 107 ? -1.220 4.317 -9.696 1.00 82.12 107 PRO A N 1
ATOM 854 C CA . PRO A 1 107 ? -1.467 3.182 -8.819 1.00 82.12 107 PRO A CA 1
ATOM 855 C C . PRO A 1 107 ? -0.868 1.898 -9.409 1.00 82.12 107 PRO A C 1
ATOM 857 O O . PRO A 1 107 ? -1.167 1.515 -10.537 1.00 82.12 107 PRO A O 1
ATOM 860 N N . GLY A 1 108 ? -0.053 1.207 -8.616 1.00 80.81 108 GLY A N 1
ATOM 861 C CA . GLY A 1 108 ? 0.457 -0.126 -8.918 1.00 80.81 108 GLY A CA 1
ATOM 862 C C . GLY A 1 108 ? -0.501 -1.221 -8.454 1.00 80.81 108 GLY A C 1
ATOM 863 O O . GLY A 1 108 ? -1.164 -1.104 -7.420 1.00 80.81 108 GLY A O 1
ATOM 864 N N . ALA A 1 109 ? -0.561 -2.321 -9.202 1.00 81.19 109 ALA A N 1
ATOM 865 C CA . ALA A 1 109 ? -1.385 -3.468 -8.834 1.00 81.19 109 ALA A CA 1
ATOM 866 C C . ALA A 1 109 ? -0.699 -4.330 -7.764 1.00 81.19 109 ALA A C 1
ATOM 868 O O . ALA A 1 109 ? 0.452 -4.728 -7.925 1.00 81.19 109 ALA A O 1
ATOM 869 N N . ILE A 1 110 ? -1.420 -4.695 -6.701 1.00 85.62 110 ILE A N 1
ATOM 870 C CA . ILE A 1 110 ? -0.989 -5.745 -5.768 1.00 85.62 110 ILE A CA 1
ATOM 871 C C . ILE A 1 110 ? -1.399 -7.094 -6.365 1.00 85.62 110 ILE A C 1
ATOM 873 O O . ILE A 1 110 ? -2.584 -7.355 -6.561 1.00 85.62 110 ILE A O 1
ATOM 877 N N . LEU A 1 111 ? -0.418 -7.949 -6.652 1.00 83.38 111 LEU A N 1
ATOM 878 C CA . LEU A 1 111 ? -0.623 -9.263 -7.268 1.00 83.38 111 LEU A CA 1
ATOM 879 C C . LEU A 1 111 ? -0.879 -10.341 -6.213 1.00 83.38 111 LEU A C 1
ATOM 881 O O . LEU A 1 111 ? -1.733 -11.207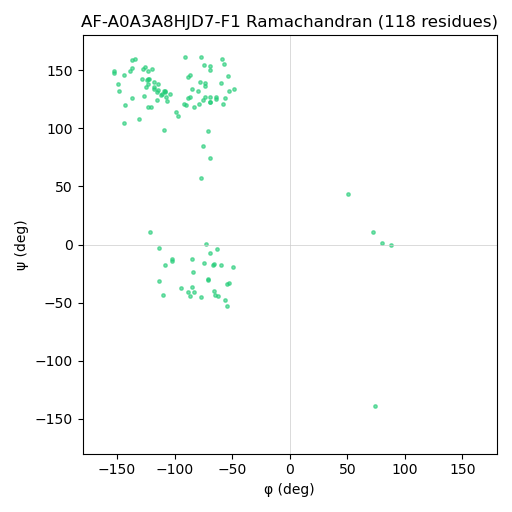 -6.387 1.00 83.38 111 LEU A O 1
ATOM 885 N N . SER A 1 112 ? -0.143 -10.289 -5.102 1.00 84.62 112 SER A N 1
ATOM 886 C CA . SER A 1 112 ? -0.360 -11.176 -3.962 1.00 84.62 112 SER A CA 1
ATOM 887 C C . SER A 1 112 ? 0.093 -10.529 -2.662 1.00 84.62 112 SER A C 1
ATOM 889 O O . SER A 1 112 ? 1.091 -9.813 -2.632 1.00 84.62 112 SER A O 1
ATOM 891 N N . LEU A 1 113 ? -0.594 -10.853 -1.572 1.00 87.00 113 LEU A N 1
ATOM 892 C CA . LEU A 1 113 ? -0.252 -10.424 -0.223 1.00 87.00 113 LEU A CA 1
ATOM 893 C C . LEU A 1 113 ? -0.572 -11.572 0.733 1.00 87.00 113 LEU A C 1
ATOM 895 O O . LEU A 1 113 ? -1.720 -12.007 0.792 1.00 87.00 113 LEU A O 1
ATOM 899 N N . SER A 1 114 ? 0.426 -12.081 1.461 1.00 87.38 114 SER A N 1
ATOM 900 C CA . SER A 1 114 ? 0.161 -13.121 2.468 1.00 87.38 114 SER A CA 1
ATOM 901 C C . SER A 1 114 ? -0.307 -12.536 3.791 1.00 87.38 114 SER A C 1
ATOM 903 O O . SER A 1 114 ? -1.192 -13.103 4.422 1.00 87.38 114 SER A O 1
ATOM 905 N N . GLU A 1 115 ? 0.290 -11.427 4.229 1.00 88.12 115 GLU A N 1
ATOM 906 C CA . GLU A 1 115 ? -0.008 -10.871 5.547 1.00 88.12 115 GLU A CA 1
ATOM 907 C C . GLU A 1 115 ? 0.118 -9.347 5.566 1.00 88.12 115 GLU A C 1
ATOM 909 O O . GLU A 1 115 ? 1.135 -8.792 5.141 1.00 88.12 115 GLU A O 1
ATOM 914 N N . LEU A 1 116 ? -0.898 -8.695 6.133 1.00 88.25 116 LEU A N 1
ATOM 915 C CA . LEU A 1 116 ? -0.854 -7.322 6.621 1.00 88.25 116 LEU A CA 1
ATOM 916 C C . LEU A 1 116 ? -1.243 -7.345 8.099 1.00 88.25 116 LEU A C 1
ATOM 918 O O . LEU A 1 116 ? -2.364 -7.710 8.445 1.00 88.25 116 LEU A O 1
ATOM 922 N N . SER A 1 117 ? -0.316 -6.915 8.946 1.00 86.88 117 SER A N 1
ATOM 923 C CA . SER A 1 117 ? -0.500 -6.837 10.393 1.00 86.88 117 SER A CA 1
ATOM 924 C C . SER A 1 117 ? -0.322 -5.390 10.842 1.00 86.88 117 SER A C 1
ATOM 926 O O . SER A 1 117 ? 0.744 -4.800 10.633 1.00 86.88 117 SER A O 1
ATOM 928 N N . VAL A 1 118 ? -1.376 -4.807 11.414 1.00 84.75 118 VAL A N 1
ATOM 929 C CA . VAL A 1 118 ? -1.424 -3.419 11.901 1.00 84.75 118 VAL A CA 1
ATOM 930 C C . VAL A 1 118 ? -1.515 -3.456 13.421 1.00 84.75 118 VAL A C 1
ATOM 932 O O . VAL A 1 118 ? -2.351 -4.174 13.967 1.00 84.75 118 VAL A O 1
ATOM 935 N N . PHE A 1 119 ? -0.639 -2.709 14.083 1.00 82.44 119 PHE A N 1
ATOM 936 C CA . PHE A 1 119 ? -0.534 -2.649 15.538 1.00 82.44 119 PHE A CA 1
ATOM 937 C C . PHE A 1 119 ? -0.626 -1.189 15.987 1.00 82.44 119 PHE A C 1
ATOM 939 O O . PHE A 1 119 ? -0.309 -0.299 15.195 1.00 82.44 119 PHE A O 1
ATOM 946 N N . GLU A 1 120 ? -1.104 -0.982 17.213 1.00 71.12 120 GLU A N 1
ATOM 947 C CA . GLU A 1 120 ? -1.174 0.328 17.878 1.00 71.12 120 GLU A CA 1
ATOM 948 C C . GLU A 1 120 ? 0.196 0.838 18.341 1.00 71.12 120 GLU A C 1
ATOM 950 O O . GLU A 1 120 ? 1.072 -0.004 18.656 1.00 71.12 120 GLU A O 1
#

Mean predicted aligned error: 10.58 Å

Organism: NCBI:txid2316733

Solvent-accessible surface area (backbone atoms only — not comparable to full-atom values): 7242 Å² total; per-residue (Å²): 64,38,34,50,38,36,58,51,38,66,89,46,53,41,30,31,44,35,35,29,34,11,65,80,74,78,61,75,43,82,34,30,78,43,80,74,46,72,57,50,79,67,54,38,54,50,47,47,72,75,41,43,91,63,62,71,61,48,69,87,73,34,99,80,61,63,74,71,70,45,84,65,94,65,81,54,40,73,45,83,63,69,71,51,95,69,76,80,66,74,38,78,47,81,48,34,41,31,31,45,93,89,72,48,75,45,83,35,52,77,75,42,71,77,43,80,52,87,80,135

Foldseek 3Di:
DFWQWDWFDDLDAWKWKWKWFDPVVPDTDTFFIHTPDGDDPVNSVVSCVVCVVVQPCPLVNPPVSDHGTPPDPDGRDDDDTHTDDDDDGDDMDIWMWDQDPVRDIDTIGTPDTDDDDDDD